Protein AF-A0A2T4XAL2-F1 (afdb_monomer_lite)

pLDDT: mean 84.06, std 10.83, range [38.03, 95.06]

Structure (mmCIF, N/CA/C/O backbone):
data_AF-A0A2T4XAL2-F1
#
_entry.id   AF-A0A2T4XAL2-F1
#
loop_
_atom_site.group_PDB
_atom_site.id
_atom_site.type_symbol
_atom_site.label_atom_id
_atom_site.label_alt_id
_atom_site.label_comp_id
_atom_site.label_asym_id
_atom_site.label_entity_id
_atom_site.label_seq_id
_atom_site.pdbx_PDB_ins_code
_atom_site.Cartn_x
_atom_site.Cartn_y
_atom_site.Cartn_z
_atom_site.occupancy
_atom_site.B_iso_or_equiv
_atom_site.auth_seq_id
_atom_site.auth_comp_id
_atom_site.auth_asym_id
_atom_site.auth_atom_id
_atom_site.pdbx_PDB_model_num
ATOM 1 N N . MET A 1 1 ? -11.067 21.889 23.300 1.00 38.03 1 MET A N 1
ATOM 2 C CA . MET A 1 1 ? -10.356 20.742 23.903 1.00 38.03 1 MET A CA 1
ATOM 3 C C . MET A 1 1 ? -11.250 19.537 23.681 1.00 38.03 1 MET A C 1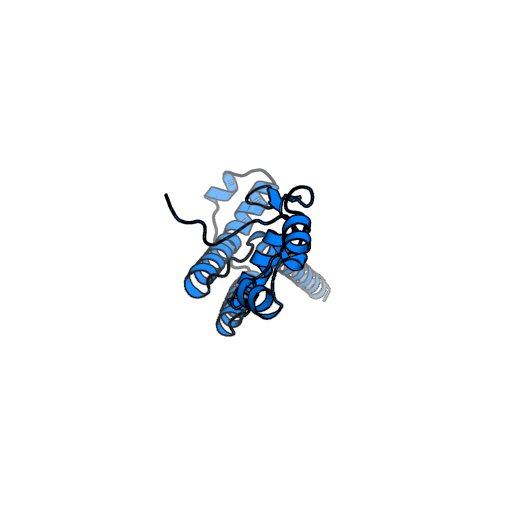
ATOM 5 O O . MET A 1 1 ? -12.319 19.504 24.268 1.00 38.03 1 MET A O 1
ATOM 9 N N . GLY A 1 2 ? -10.927 18.688 22.703 1.00 42.69 2 GLY A N 1
ATOM 10 C CA . GLY A 1 2 ? -11.813 17.597 22.283 1.00 42.69 2 GLY A CA 1
ATOM 11 C C . GLY A 1 2 ? -11.885 16.516 23.354 1.00 42.69 2 GLY A C 1
ATOM 12 O O . GLY A 1 2 ? -10.844 16.093 23.852 1.00 42.69 2 GLY A O 1
ATOM 13 N N . GLU A 1 3 ? -13.096 16.105 23.721 1.00 44.56 3 GLU A N 1
ATOM 14 C CA . GLU A 1 3 ? -13.316 14.945 24.583 1.00 44.56 3 GLU A CA 1
ATOM 15 C C . GLU A 1 3 ? -12.619 13.729 23.965 1.00 44.56 3 GLU A C 1
ATOM 17 O O . GLU A 1 3 ? -12.826 13.394 22.796 1.00 44.56 3 GLU A O 1
ATOM 22 N N . SER A 1 4 ? -11.734 13.082 24.722 1.00 57.16 4 SER A N 1
ATOM 23 C CA . SER A 1 4 ? -11.134 11.836 24.266 1.00 57.16 4 SER A CA 1
ATOM 24 C C . SER A 1 4 ? -12.213 10.754 24.264 1.00 57.16 4 SER A C 1
ATOM 26 O O . SER A 1 4 ? -12.686 10.360 25.327 1.00 57.16 4 SER A O 1
ATOM 28 N N . ASN A 1 5 ? -12.552 10.213 23.091 1.00 75.75 5 ASN A N 1
ATOM 29 C CA . ASN A 1 5 ? -13.487 9.084 22.927 1.00 75.75 5 ASN A CA 1
ATOM 30 C C . ASN A 1 5 ? -12.970 7.748 23.512 1.00 75.75 5 ASN A C 1
ATOM 32 O O . ASN A 1 5 ? -13.476 6.678 23.180 1.00 75.75 5 ASN A O 1
ATOM 36 N N . PHE A 1 6 ? -11.936 7.782 24.350 1.00 80.31 6 PHE A N 1
ATOM 37 C CA . PHE A 1 6 ? -11.336 6.614 24.975 1.00 80.31 6 PHE A CA 1
ATOM 38 C C . PHE A 1 6 ? -11.048 6.884 26.451 1.00 80.31 6 PHE A C 1
ATOM 40 O O . PHE A 1 6 ? -10.773 8.011 26.862 1.00 80.31 6 PHE A O 1
ATOM 47 N N . THR A 1 7 ? -11.087 5.824 27.255 1.00 85.00 7 THR A N 1
ATOM 48 C CA . THR A 1 7 ? -10.751 5.869 28.679 1.00 85.00 7 THR A CA 1
ATOM 49 C C . THR A 1 7 ? -9.720 4.792 28.969 1.00 85.00 7 THR A C 1
ATOM 51 O O . THR A 1 7 ? -9.951 3.617 28.689 1.00 85.00 7 THR A O 1
ATOM 54 N N . ILE A 1 8 ? -8.582 5.192 29.534 1.00 83.12 8 ILE A N 1
ATOM 55 C CA . ILE A 1 8 ? -7.538 4.261 29.964 1.00 83.12 8 ILE A CA 1
ATOM 56 C C . ILE A 1 8 ? -7.746 3.977 31.445 1.00 83.12 8 ILE A C 1
ATOM 58 O O . ILE A 1 8 ? -7.701 4.885 32.272 1.00 83.12 8 ILE A O 1
ATOM 62 N N . ASN A 1 9 ? -7.931 2.705 31.777 1.00 87.69 9 ASN A N 1
ATOM 63 C CA . ASN A 1 9 ? -8.076 2.243 33.148 1.00 87.69 9 ASN A CA 1
ATOM 64 C C . ASN A 1 9 ? -6.998 1.207 33.453 1.00 87.69 9 ASN A C 1
ATOM 66 O O . ASN A 1 9 ? -6.667 0.370 32.612 1.00 87.69 9 ASN A O 1
ATOM 70 N N . LYS A 1 10 ? -6.469 1.227 34.678 1.00 89.50 10 LYS A N 1
ATOM 71 C CA . LYS A 1 10 ? -5.652 0.114 35.165 1.00 89.50 10 LYS A CA 1
ATOM 72 C C . LYS A 1 10 ? -6.574 -1.068 35.439 1.00 89.50 10 LYS A C 1
ATOM 74 O O . LYS A 1 10 ? -7.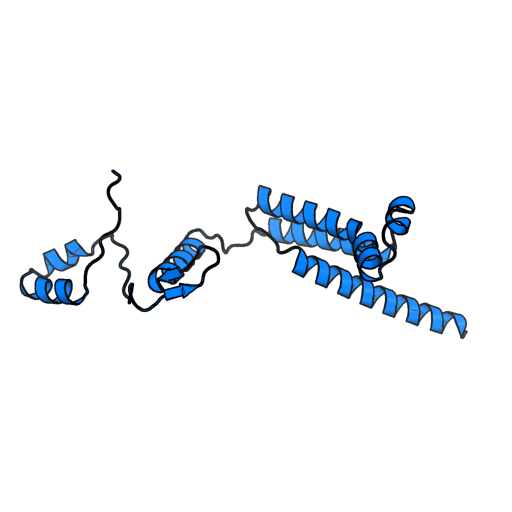588 -0.907 36.115 1.00 89.50 10 LYS A O 1
ATOM 79 N N . MET A 1 11 ? -6.184 -2.255 34.979 1.00 87.38 11 MET A N 1
ATOM 80 C CA . MET A 1 11 ? -6.965 -3.476 35.202 1.00 87.38 11 MET A CA 1
ATOM 81 C C . MET A 1 11 ? -7.249 -3.708 36.694 1.00 87.38 11 MET A C 1
ATOM 83 O O . MET A 1 11 ? -8.380 -4.007 37.058 1.00 87.38 11 MET A O 1
ATOM 87 N N . GLY A 1 12 ? -6.255 -3.488 37.565 1.00 88.75 12 GLY A N 1
ATOM 88 C CA . GLY A 1 12 ? -6.424 -3.621 39.018 1.00 88.75 12 GLY A CA 1
ATOM 89 C C . GLY A 1 12 ? -7.558 -2.754 39.573 1.00 88.75 12 GLY A C 1
ATOM 90 O O . GLY A 1 12 ? -8.406 -3.253 40.298 1.00 88.75 12 GLY A O 1
ATOM 91 N N . THR A 1 13 ? -7.655 -1.496 39.135 1.00 88.62 13 THR A N 1
ATOM 92 C CA . THR A 1 13 ? -8.713 -0.572 39.574 1.00 88.62 13 THR A CA 1
ATOM 93 C C . THR A 1 13 ? -10.107 -1.030 39.141 1.00 88.62 13 THR A C 1
ATOM 95 O O . THR A 1 13 ? -11.060 -0.869 39.894 1.00 88.62 13 THR A O 1
ATOM 98 N N . ILE A 1 14 ? -10.243 -1.624 37.950 1.00 88.31 14 ILE A N 1
ATOM 99 C CA . ILE A 1 14 ? -11.519 -2.200 37.491 1.00 88.31 14 ILE A CA 1
ATOM 100 C C . ILE A 1 14 ? -11.893 -3.430 38.329 1.00 88.31 14 ILE A C 1
ATOM 102 O O . ILE A 1 14 ? -13.057 -3.623 38.670 1.00 88.31 14 ILE A O 1
ATOM 106 N N . LEU A 1 15 ? -10.918 -4.279 38.659 1.00 88.75 15 LEU A N 1
ATOM 107 C CA . LEU A 1 15 ? -11.159 -5.484 39.454 1.00 88.75 15 LEU A CA 1
ATOM 108 C C . LEU A 1 15 ? -11.538 -5.153 40.901 1.00 88.75 15 LEU A C 1
ATOM 110 O O . LEU A 1 15 ? -12.423 -5.797 41.456 1.00 88.75 15 LEU A O 1
ATOM 114 N N . GLU A 1 16 ? -10.907 -4.138 41.489 1.00 90.62 16 GLU A N 1
ATOM 115 C CA . GLU A 1 16 ? -11.262 -3.622 42.813 1.00 90.62 16 GLU A CA 1
ATOM 116 C C . GLU A 1 16 ? -12.653 -2.989 42.802 1.00 90.62 16 GLU A C 1
ATOM 118 O O . GLU A 1 16 ? -13.476 -3.291 43.662 1.00 90.62 16 GLU A O 1
ATOM 123 N N . SER A 1 17 ? -12.954 -2.156 41.803 1.00 87.00 17 SER A N 1
ATOM 124 C CA . SER A 1 17 ? -14.245 -1.472 41.718 1.00 87.00 17 SER A CA 1
ATOM 125 C C . SER A 1 17 ? -15.406 -2.441 41.471 1.00 87.00 17 SER A C 1
ATOM 127 O O . SER A 1 17 ? -16.485 -2.247 42.029 1.00 87.00 17 SER A O 1
ATOM 129 N N . ARG A 1 18 ? -15.170 -3.547 40.748 1.00 86.06 18 ARG A N 1
ATOM 130 C CA . ARG A 1 18 ? -16.126 -4.657 40.597 1.00 86.06 18 ARG A CA 1
ATOM 131 C C . ARG A 1 18 ? -16.600 -5.207 41.946 1.00 86.06 18 ARG A C 1
ATOM 133 O O . ARG A 1 18 ? -17.758 -5.591 42.046 1.00 86.06 18 ARG A O 1
ATOM 140 N N . ALA A 1 19 ? -15.745 -5.255 42.971 1.00 88.75 19 ALA A N 1
ATOM 141 C CA . ALA A 1 19 ? -16.121 -5.788 44.285 1.00 88.75 19 ALA A CA 1
ATOM 142 C C . ALA A 1 19 ? -17.225 -4.966 44.977 1.00 88.75 19 ALA A C 1
ATOM 144 O O . ALA A 1 19 ? -17.901 -5.476 45.867 1.00 88.75 19 ALA A O 1
ATOM 145 N N . PHE A 1 20 ? -17.418 -3.716 44.549 1.00 90.50 20 PHE A N 1
ATOM 146 C CA . PHE A 1 20 ? -18.398 -2.781 45.096 1.00 90.50 20 PHE A CA 1
ATOM 147 C C . PHE A 1 20 ? -19.536 -2.458 44.114 1.00 90.50 20 PHE A C 1
ATOM 149 O O . PHE A 1 20 ? -20.382 -1.626 44.433 1.00 90.50 20 PHE A O 1
ATOM 156 N N . MET A 1 21 ? -19.567 -3.089 42.933 1.00 89.12 21 MET A N 1
ATOM 157 C CA . MET A 1 21 ? -20.605 -2.871 41.922 1.00 89.12 21 MET A CA 1
ATOM 158 C C . MET A 1 21 ? -21.548 -4.075 41.809 1.00 89.12 21 MET A C 1
ATOM 160 O O . MET A 1 21 ? -21.080 -5.216 41.734 1.00 89.12 21 MET A O 1
ATOM 164 N N . PRO A 1 22 ? -22.868 -3.842 41.711 1.00 92.62 22 PRO A N 1
ATOM 165 C CA . PRO A 1 22 ? -23.818 -4.857 41.276 1.00 92.62 22 PRO A CA 1
ATOM 166 C C . PRO A 1 22 ? -23.472 -5.416 39.878 1.00 92.62 22 PRO A C 1
ATOM 168 O O . PRO A 1 22 ? -22.933 -4.688 39.036 1.00 92.62 22 PRO A O 1
ATOM 171 N N . PRO A 1 23 ? -23.780 -6.694 39.579 1.00 88.31 23 PRO A N 1
ATOM 172 C CA . PRO A 1 23 ? -23.488 -7.310 38.279 1.00 88.31 23 PRO A CA 1
ATOM 173 C C . PRO A 1 23 ? -24.064 -6.553 37.071 1.00 88.31 23 PRO A C 1
ATOM 175 O O . PRO A 1 23 ? -23.430 -6.494 36.015 1.00 88.31 23 PRO A O 1
ATOM 178 N N . GLU A 1 24 ? -25.248 -5.963 37.222 1.00 91.62 24 GLU A N 1
ATOM 179 C CA . GLU A 1 24 ? -25.930 -5.156 36.209 1.00 91.62 24 GLU A CA 1
ATOM 180 C C . GLU A 1 24 ? -25.147 -3.892 35.833 1.00 91.62 24 GLU A C 1
ATOM 182 O O . GLU A 1 24 ? -25.019 -3.578 34.646 1.00 91.62 24 GLU A O 1
ATOM 187 N N . ASP A 1 25 ? -24.543 -3.226 36.817 1.00 90.19 25 ASP A N 1
ATOM 188 C CA . ASP A 1 25 ? -23.755 -2.014 36.609 1.00 90.19 25 ASP A CA 1
ATOM 189 C C . ASP A 1 25 ? -22.429 -2.338 35.920 1.00 90.19 25 ASP A C 1
ATOM 191 O O . ASP A 1 25 ? -21.995 -1.617 35.019 1.00 90.19 25 ASP A O 1
ATOM 195 N N . VAL A 1 26 ? -21.818 -3.479 36.260 1.00 88.06 26 VAL A N 1
ATOM 196 C CA . VAL A 1 26 ? -20.620 -3.976 35.568 1.00 88.06 26 VAL A CA 1
ATOM 197 C C . VAL A 1 26 ? -20.935 -4.269 34.101 1.00 88.06 26 VAL A C 1
ATOM 199 O O . VAL A 1 26 ? -20.182 -3.869 33.212 1.00 88.06 26 VAL A O 1
ATOM 202 N N . ALA A 1 27 ? -22.059 -4.929 33.815 1.00 87.81 27 ALA A N 1
ATOM 203 C CA . ALA A 1 27 ? -22.474 -5.193 32.440 1.00 87.81 27 ALA A CA 1
ATOM 204 C C . ALA A 1 27 ? -22.738 -3.888 31.670 1.00 87.81 27 ALA A C 1
ATOM 206 O O . ALA A 1 27 ? -22.291 -3.742 30.529 1.00 87.81 27 ALA A O 1
ATOM 207 N N . ALA A 1 28 ? -23.407 -2.915 32.297 1.00 90.31 28 ALA A N 1
ATOM 208 C CA . ALA A 1 28 ? -23.643 -1.596 31.719 1.00 90.31 28 ALA A CA 1
ATOM 209 C C . ALA A 1 28 ? -22.335 -0.833 31.451 1.00 90.31 28 ALA A C 1
ATOM 211 O O . ALA A 1 28 ? -22.209 -0.179 30.415 1.00 90.31 28 ALA A O 1
ATOM 212 N N . TYR A 1 29 ? -21.333 -0.973 32.32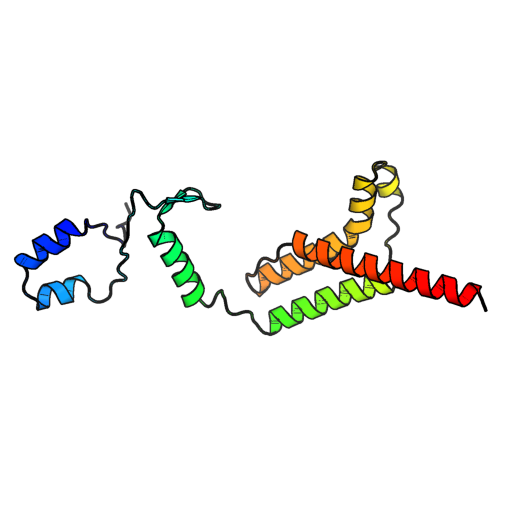5 1.00 87.50 29 TYR A N 1
ATOM 213 C CA . TYR A 1 29 ? -20.033 -0.316 32.192 1.00 87.50 29 TYR A CA 1
ATOM 214 C C . TYR A 1 29 ? -19.306 -0.687 30.892 1.00 87.50 29 TYR A C 1
ATOM 216 O O . TYR A 1 29 ? -18.659 0.173 30.284 1.00 87.50 29 TYR A O 1
ATOM 224 N N . PHE A 1 30 ? -19.438 -1.936 30.438 1.00 89.06 30 PHE A N 1
ATOM 225 C CA . PHE A 1 30 ? -18.784 -2.455 29.231 1.00 89.06 30 PHE A CA 1
ATOM 226 C C . PHE A 1 30 ? -19.677 -2.478 27.985 1.00 89.06 30 PHE A C 1
ATOM 228 O O . PHE A 1 30 ? -19.183 -2.655 26.869 1.00 89.06 30 PHE A O 1
ATOM 235 N N . LYS A 1 31 ? -20.989 -2.292 28.145 1.00 92.69 31 LYS A N 1
ATOM 236 C CA . LYS A 1 31 ? -21.955 -2.402 27.050 1.00 92.69 31 LYS A CA 1
ATOM 237 C C . LYS A 1 31 ? -21.668 -1.388 25.937 1.00 92.69 31 LYS A C 1
ATOM 239 O O . LYS A 1 31 ? -21.560 -0.191 26.183 1.00 92.69 31 LYS A O 1
ATOM 244 N N . GLY A 1 32 ? -21.585 -1.880 24.698 1.00 88.56 32 GLY A N 1
ATOM 245 C CA . GLY A 1 32 ? -21.405 -1.050 23.499 1.00 88.56 32 GLY A CA 1
ATOM 246 C C . GLY A 1 32 ? -20.004 -0.455 23.322 1.00 88.56 32 GLY A C 1
ATOM 247 O O . GLY A 1 32 ? -19.823 0.396 22.457 1.00 88.56 32 GLY A O 1
ATOM 248 N N . LYS A 1 33 ? -19.018 -0.884 24.120 1.00 89.06 33 LYS A N 1
ATOM 249 C CA . LYS A 1 33 ? -17.634 -0.399 24.047 1.00 89.06 33 LYS A CA 1
ATOM 250 C C . LYS A 1 33 ? -16.716 -1.467 23.459 1.00 89.06 33 LYS A C 1
ATOM 252 O O . LYS A 1 33 ? -16.869 -2.652 23.745 1.00 89.06 33 LYS A O 1
ATOM 257 N N . ILE A 1 34 ? -15.727 -1.037 22.679 1.00 87.06 34 ILE A N 1
ATOM 258 C CA . ILE A 1 34 ? -14.589 -1.882 22.302 1.00 87.06 34 ILE A CA 1
ATOM 259 C C . ILE A 1 34 ? -13.567 -1.792 23.435 1.00 87.06 34 ILE A C 1
ATOM 261 O O . ILE A 1 34 ? -13.170 -0.696 23.830 1.00 87.06 34 ILE A O 1
ATOM 265 N N . ILE A 1 35 ? -13.172 -2.939 23.980 1.00 88.88 35 ILE A N 1
ATOM 266 C CA . ILE A 1 35 ? -12.264 -3.015 25.126 1.00 88.88 35 ILE A CA 1
ATOM 267 C C . ILE A 1 35 ? -10.907 -3.502 24.635 1.00 88.88 35 ILE A C 1
ATOM 269 O O . ILE A 1 35 ? -10.792 -4.606 24.107 1.00 88.88 35 ILE A O 1
ATOM 273 N N . PHE A 1 36 ? -9.875 -2.694 24.859 1.00 88.25 36 PHE A N 1
ATOM 274 C CA . PHE A 1 36 ? -8.493 -3.080 24.601 1.00 88.25 36 PHE A CA 1
ATOM 275 C C . PHE A 1 36 ? -7.842 -3.540 25.896 1.00 88.25 36 PHE A C 1
ATOM 277 O O . PHE A 1 36 ? -7.780 -2.789 26.869 1.00 88.25 36 PHE A O 1
ATOM 284 N N . LEU A 1 37 ? -7.348 -4.774 25.896 1.00 89.00 37 LEU A N 1
ATOM 285 C CA . LEU A 1 37 ? -6.633 -5.360 27.020 1.00 89.00 37 LEU A CA 1
ATOM 286 C C . LEU A 1 37 ? -5.186 -5.611 26.613 1.00 89.00 37 LEU A C 1
ATOM 288 O O . LEU A 1 37 ? -4.929 -6.275 25.614 1.00 89.00 37 LEU A O 1
ATOM 292 N N . GLY A 1 38 ? -4.251 -5.083 27.395 1.00 89.31 38 GLY A N 1
ATOM 293 C CA . GLY A 1 38 ? -2.825 -5.296 27.188 1.00 89.31 38 GLY A CA 1
ATOM 294 C C . GLY A 1 38 ? -1.974 -4.266 27.917 1.00 89.31 38 GLY A C 1
ATOM 295 O O . GLY A 1 38 ? -2.485 -3.453 28.694 1.00 89.31 38 GLY A O 1
ATOM 296 N N . ASP A 1 39 ? -0.668 -4.318 27.677 1.00 89.19 39 ASP A N 1
ATOM 297 C CA . ASP A 1 39 ? 0.293 -3.414 28.298 1.00 89.19 39 ASP A CA 1
ATOM 298 C C . ASP A 1 39 ? 0.540 -2.189 27.405 1.00 89.19 39 ASP A C 1
ATOM 300 O O . ASP A 1 39 ? 1.206 -2.257 26.383 1.00 89.19 39 ASP A O 1
ATOM 304 N N . PHE A 1 40 ? 0.014 -1.031 27.798 1.00 88.81 40 PHE A N 1
ATOM 305 C CA . PHE A 1 40 ? 0.225 0.224 27.066 1.00 88.81 40 PHE A CA 1
ATOM 306 C C . PHE A 1 40 ? 1.545 0.934 27.418 1.00 88.81 40 PHE A C 1
ATOM 308 O O . PHE A 1 40 ? 1.797 2.028 26.916 1.00 88.81 40 PHE A O 1
ATOM 315 N N . LYS A 1 41 ? 2.350 0.374 28.330 1.00 87.50 41 LYS A N 1
ATOM 316 C CA . LYS A 1 41 ? 3.562 1.001 28.878 1.00 87.50 41 LYS A CA 1
ATOM 317 C C . LYS A 1 41 ? 4.853 0.248 28.584 1.00 87.50 41 LYS A C 1
ATOM 319 O O . LYS A 1 41 ? 5.894 0.895 28.522 1.00 87.50 41 LYS A O 1
ATOM 324 N N . HIS A 1 42 ? 4.820 -1.072 28.456 1.00 91.12 42 HIS A N 1
ATOM 325 C CA . HIS A 1 42 ? 6.031 -1.856 28.186 1.00 91.12 42 HIS A CA 1
ATOM 326 C C . HIS A 1 42 ? 5.980 -2.592 26.849 1.00 91.12 42 HIS A C 1
ATOM 328 O O . HIS A 1 42 ? 7.035 -2.893 26.297 1.00 91.12 42 HIS A O 1
ATOM 334 N N . ASP A 1 43 ? 4.788 -2.833 26.302 1.00 91.19 43 ASP A N 1
ATOM 335 C CA . ASP A 1 43 ? 4.619 -3.490 25.009 1.00 91.19 43 ASP A CA 1
ATOM 336 C C . ASP A 1 43 ? 4.543 -2.446 23.889 1.00 91.19 43 ASP A C 1
ATOM 338 O O . ASP A 1 43 ? 3.468 -2.014 23.472 1.00 91.19 43 ASP A O 1
ATOM 342 N N . PHE A 1 44 ? 5.712 -1.975 23.452 1.00 93.56 44 PHE A N 1
ATOM 343 C CA . PHE A 1 44 ? 5.853 -1.019 22.357 1.00 93.56 44 PHE A CA 1
ATOM 344 C C . PHE A 1 44 ? 6.532 -1.659 21.150 1.00 93.56 44 PHE A C 1
ATOM 346 O O . PHE A 1 44 ? 7.573 -2.302 21.271 1.00 93.56 44 PHE A O 1
ATOM 353 N N . HIS A 1 45 ? 5.994 -1.375 19.968 1.00 93.19 45 HIS A N 1
ATOM 354 C CA . HIS A 1 45 ? 6.561 -1.769 18.687 1.00 93.19 45 HIS A CA 1
ATOM 355 C C . HIS A 1 45 ? 6.940 -0.541 17.864 1.00 93.19 45 HIS A C 1
ATOM 357 O O . HIS A 1 45 ? 6.226 0.465 17.848 1.00 93.19 45 HIS A O 1
ATOM 363 N N . GLU A 1 46 ? 8.060 -0.636 17.151 1.00 92.75 46 GLU A N 1
ATOM 364 C CA . GLU A 1 46 ? 8.446 0.358 16.153 1.00 92.75 46 GLU A CA 1
ATOM 365 C C . GLU A 1 46 ? 7.547 0.224 14.922 1.00 92.75 46 GLU A C 1
ATOM 367 O O . GLU A 1 46 ? 7.414 -0.856 14.344 1.00 92.75 46 GLU A O 1
ATOM 372 N N . THR A 1 47 ? 6.934 1.330 14.509 1.00 89.75 47 THR A N 1
ATOM 373 C CA . THR A 1 47 ? 6.137 1.416 13.280 1.00 89.75 47 THR A CA 1
ATOM 374 C C . THR A 1 47 ? 6.664 2.557 12.407 1.00 89.75 47 THR A C 1
ATOM 376 O O . THR A 1 47 ? 7.367 3.433 12.917 1.00 89.75 47 THR A O 1
ATOM 379 N N . PRO A 1 48 ? 6.305 2.625 11.111 1.00 84.88 48 PRO A N 1
ATOM 380 C CA . PRO A 1 48 ? 6.675 3.758 10.258 1.00 84.88 48 PRO A CA 1
ATOM 381 C C . PRO A 1 48 ? 6.222 5.129 10.791 1.00 84.88 48 PRO A C 1
ATOM 383 O O . PRO A 1 48 ? 6.813 6.144 10.437 1.00 84.88 48 PRO A O 1
ATOM 386 N N . PHE A 1 49 ? 5.203 5.163 11.656 1.00 84.31 49 PHE A N 1
ATOM 387 C CA . PHE A 1 49 ? 4.684 6.379 12.291 1.00 84.31 49 PHE A CA 1
ATOM 388 C C . PHE A 1 49 ? 5.258 6.620 13.701 1.00 84.31 49 PHE A C 1
ATOM 390 O O . PHE A 1 49 ? 4.801 7.514 14.409 1.00 84.31 49 PHE A O 1
ATOM 397 N N . GLY A 1 50 ? 6.258 5.834 14.113 1.00 90.50 50 GLY A N 1
ATOM 398 C CA . GLY A 1 50 ? 6.886 5.882 15.433 1.00 90.50 50 GLY A CA 1
ATOM 399 C C . GLY A 1 50 ? 6.486 4.721 16.347 1.00 90.50 50 GLY A C 1
ATOM 400 O O . GLY A 1 50 ? 5.862 3.742 15.924 1.00 90.50 50 GLY A O 1
ATOM 401 N N . LYS A 1 51 ? 6.859 4.820 17.627 1.00 92.69 51 LYS A N 1
ATOM 402 C CA . LYS A 1 51 ? 6.561 3.796 18.638 1.00 92.69 51 LYS A CA 1
ATOM 403 C C . LYS A 1 51 ? 5.068 3.740 18.945 1.00 92.69 51 LYS A C 1
ATOM 405 O O . LYS A 1 51 ? 4.481 4.736 19.359 1.00 92.69 51 LYS A O 1
ATOM 410 N N . THR A 1 52 ? 4.479 2.559 18.803 1.00 92.19 52 THR A N 1
ATOM 411 C CA . THR A 1 52 ? 3.052 2.307 19.044 1.00 92.19 52 THR A CA 1
ATOM 412 C C . THR A 1 52 ? 2.881 1.153 20.025 1.00 92.19 52 THR A C 1
ATOM 414 O O . THR A 1 52 ? 3.607 0.166 19.944 1.00 92.19 52 THR A O 1
ATOM 417 N N . ALA A 1 53 ? 1.937 1.265 20.963 1.00 92.56 53 ALA A N 1
ATOM 418 C CA . ALA A 1 53 ? 1.648 0.185 21.907 1.00 92.56 53 ALA A CA 1
ATOM 419 C C . ALA A 1 53 ? 1.031 -1.031 21.189 1.00 92.56 53 ALA A C 1
ATOM 421 O O . ALA A 1 53 ? 0.175 -0.854 20.319 1.00 92.56 53 ALA A O 1
ATOM 422 N N . GLY A 1 54 ? 1.404 -2.251 21.575 1.00 91.94 54 GLY A N 1
ATOM 423 C CA . GLY A 1 54 ? 0.936 -3.502 20.961 1.00 91.94 54 GLY A CA 1
ATOM 424 C C . GLY A 1 54 ? -0.585 -3.601 20.793 1.00 91.94 54 GLY A C 1
ATOM 425 O O . GLY A 1 54 ? -1.049 -3.853 19.676 1.00 91.94 54 GLY A O 1
ATOM 426 N N . PRO A 1 55 ? -1.403 -3.283 21.817 1.00 91.62 55 PRO A N 1
ATOM 427 C CA . PRO A 1 55 ? -2.862 -3.287 21.680 1.00 91.62 55 PRO A CA 1
ATOM 428 C C . PRO A 1 55 ? -3.394 -2.350 20.585 1.00 91.62 55 PRO A C 1
ATOM 430 O O . PRO A 1 55 ? -4.394 -2.660 19.938 1.00 91.62 55 PRO A O 1
ATOM 433 N N . LEU A 1 56 ? -2.721 -1.220 20.337 1.00 90.69 56 LEU A N 1
ATOM 434 C CA . LEU A 1 56 ? -3.103 -0.276 19.281 1.00 90.69 56 LEU A CA 1
ATOM 435 C C . LEU A 1 56 ? -2.723 -0.790 17.889 1.00 90.69 56 LEU A C 1
ATOM 437 O O . LEU A 1 56 ? -3.442 -0.527 16.927 1.00 90.69 56 LEU A O 1
ATOM 441 N N . VAL A 1 57 ? -1.639 -1.563 17.775 1.00 91.38 57 VAL A N 1
ATOM 442 C CA . VAL A 1 57 ? -1.277 -2.242 16.520 1.00 91.38 57 VAL A CA 1
ATOM 443 C C . VAL A 1 57 ? -2.373 -3.235 16.126 1.00 91.38 57 VAL A C 1
ATOM 445 O O . VAL A 1 57 ? -2.829 -3.233 14.983 1.00 91.38 57 VAL A O 1
ATOM 448 N N . ILE A 1 58 ? -2.851 -4.033 17.086 1.00 90.94 58 ILE A N 1
ATOM 449 C CA . ILE A 1 58 ? -3.949 -4.988 16.871 1.00 90.94 58 ILE A CA 1
ATOM 450 C C . ILE A 1 58 ? -5.236 -4.252 16.493 1.00 90.94 58 ILE A C 1
ATOM 452 O O . ILE A 1 58 ? -5.943 -4.676 15.579 1.00 90.94 58 ILE A O 1
ATOM 456 N N . TYR A 1 59 ? -5.535 -3.137 17.161 1.00 90.50 59 TYR A N 1
ATOM 457 C CA . TYR A 1 59 ? -6.716 -2.346 16.836 1.00 90.50 59 TYR A CA 1
ATOM 458 C C . TYR A 1 59 ? -6.682 -1.801 15.406 1.00 90.50 59 TYR A C 1
ATOM 460 O O . TYR A 1 59 ? -7.675 -1.917 14.692 1.00 90.50 59 TYR A O 1
ATOM 468 N N . ASN A 1 60 ? -5.541 -1.275 14.959 1.00 89.38 60 ASN A N 1
ATOM 469 C CA . ASN A 1 60 ? -5.387 -0.817 13.580 1.00 89.38 60 ASN A CA 1
ATOM 470 C C . ASN A 1 60 ? -5.599 -1.962 12.582 1.00 89.38 60 ASN A C 1
ATOM 472 O O . ASN A 1 60 ? -6.333 -1.794 11.613 1.00 89.38 60 ASN A O 1
ATOM 476 N N . ALA A 1 61 ? -5.040 -3.147 12.850 1.00 88.44 61 ALA A N 1
ATOM 477 C CA . ALA A 1 61 ? -5.274 -4.321 12.011 1.00 88.44 61 ALA A CA 1
ATOM 478 C C . ALA A 1 61 ? -6.764 -4.712 11.963 1.00 88.44 61 ALA A C 1
ATOM 480 O O . ALA A 1 61 ? -7.294 -5.012 10.893 1.00 88.44 61 ALA A O 1
ATOM 481 N N . TYR A 1 62 ? -7.459 -4.665 13.104 1.00 90.38 62 TYR A N 1
ATOM 482 C CA . TYR A 1 62 ? -8.903 -4.884 13.166 1.00 90.38 62 TYR A CA 1
ATOM 483 C C . TYR A 1 62 ? -9.676 -3.851 12.338 1.00 90.38 62 TYR A C 1
ATOM 485 O O . TYR A 1 62 ? -10.556 -4.240 11.575 1.00 90.38 62 TYR A O 1
ATOM 493 N N . LEU A 1 63 ? -9.345 -2.559 12.447 1.00 88.31 63 LEU A N 1
ATOM 494 C CA . LEU A 1 63 ? -9.999 -1.498 11.676 1.00 88.31 63 LEU A CA 1
ATOM 495 C C . LEU A 1 63 ? -9.825 -1.701 10.168 1.00 88.31 63 LEU A C 1
ATOM 497 O O . LEU A 1 63 ? -10.813 -1.631 9.442 1.00 88.31 63 LEU A O 1
ATOM 501 N N . THR A 1 64 ? -8.617 -2.031 9.706 1.00 86.19 64 THR A N 1
ATOM 502 C CA . THR A 1 64 ? -8.345 -2.340 8.292 1.00 86.19 64 THR A CA 1
ATOM 503 C C . THR A 1 64 ? -9.173 -3.536 7.804 1.00 86.19 64 THR A C 1
ATOM 505 O O . THR A 1 64 ? -9.765 -3.490 6.723 1.00 86.19 64 THR A O 1
ATOM 508 N N . LEU A 1 65 ? -9.282 -4.601 8.607 1.00 86.31 65 LEU A N 1
ATOM 509 C CA . LEU A 1 65 ? -10.095 -5.776 8.265 1.00 86.31 65 LEU A CA 1
ATOM 510 C C . LEU A 1 65 ? -11.601 -5.468 8.267 1.00 86.31 65 LEU A C 1
ATOM 512 O O . LEU A 1 65 ? -12.321 -5.873 7.354 1.00 86.31 65 LEU A O 1
ATOM 516 N N . ALA A 1 66 ? -12.088 -4.742 9.273 1.00 87.94 66 ALA A N 1
ATOM 517 C CA . ALA A 1 66 ? -13.493 -4.357 9.392 1.00 87.94 66 ALA A CA 1
ATOM 518 C C . ALA A 1 66 ? -13.914 -3.382 8.281 1.00 87.94 66 ALA A C 1
ATOM 520 O O . ALA A 1 66 ? -15.018 -3.492 7.745 1.00 87.94 66 ALA A O 1
ATOM 521 N N . GLY A 1 67 ? -13.011 -2.479 7.889 1.00 84.81 67 GLY A N 1
ATOM 522 C CA . GLY A 1 67 ? -13.171 -1.549 6.773 1.00 84.81 67 GLY A CA 1
ATOM 523 C C . GLY A 1 67 ? -13.144 -2.214 5.397 1.00 84.81 67 GLY A C 1
ATOM 524 O O . GLY A 1 67 ? -13.360 -1.534 4.398 1.00 84.81 67 GLY A O 1
ATOM 525 N N . ARG A 1 68 ? -12.914 -3.536 5.327 1.00 81.62 68 ARG A N 1
ATOM 526 C CA . ARG A 1 68 ? -12.767 -4.299 4.078 1.00 81.62 68 ARG A CA 1
ATOM 527 C C . ARG A 1 68 ? -11.640 -3.777 3.182 1.00 81.62 68 ARG A C 1
ATOM 529 O O . ARG A 1 68 ? -11.634 -4.061 1.987 1.00 81.62 68 ARG A O 1
ATOM 536 N N . GLU A 1 69 ? -10.660 -3.076 3.751 1.00 75.06 69 GLU A N 1
ATOM 537 C CA . GLU A 1 69 ? -9.479 -2.581 3.027 1.00 75.06 69 GLU A CA 1
ATOM 538 C C . GLU A 1 69 ? -8.596 -3.737 2.522 1.00 75.06 69 GLU A C 1
ATOM 540 O O . GLU A 1 69 ? -7.764 -3.569 1.637 1.00 75.06 69 GLU A O 1
ATOM 545 N N . ASN A 1 70 ? -8.809 -4.944 3.050 1.00 72.88 70 ASN A N 1
ATOM 546 C CA . ASN A 1 70 ? -8.197 -6.184 2.590 1.00 72.88 70 ASN A CA 1
ATOM 547 C C . ASN A 1 70 ? -8.894 -6.813 1.368 1.00 72.88 70 ASN A C 1
ATOM 549 O O . ASN A 1 70 ? -8.357 -7.758 0.786 1.00 72.88 70 ASN A O 1
ATOM 553 N N . ILE A 1 71 ? -10.098 -6.360 0.995 1.00 79.69 71 ILE A N 1
ATOM 554 C CA . ILE A 1 71 ? -10.846 -6.942 -0.121 1.00 79.69 71 ILE A CA 1
ATOM 555 C C . ILE A 1 71 ? -10.380 -6.298 -1.419 1.00 79.69 71 ILE A C 1
ATOM 557 O O . ILE A 1 71 ? -10.775 -5.196 -1.792 1.00 79.69 71 ILE A O 1
ATOM 561 N N . VAL A 1 72 ? -9.555 -7.042 -2.142 1.00 82.81 72 VAL A N 1
ATOM 562 C CA . VAL A 1 72 ? -9.099 -6.656 -3.469 1.00 82.81 72 VAL A CA 1
ATOM 563 C C . VAL A 1 72 ? -10.250 -6.792 -4.469 1.00 82.81 72 VAL A C 1
ATOM 565 O O . VAL A 1 72 ? -10.811 -7.872 -4.652 1.00 82.81 72 VAL A O 1
ATOM 568 N N . SER A 1 73 ? -10.598 -5.692 -5.140 1.00 88.19 73 SER A N 1
ATOM 569 C CA . SER A 1 73 ? -11.621 -5.694 -6.190 1.00 88.19 73 SER A CA 1
ATOM 570 C C . SER A 1 73 ? -11.173 -6.516 -7.401 1.00 88.19 73 SER A C 1
ATOM 572 O O . SER A 1 73 ? -10.029 -6.415 -7.846 1.00 88.19 73 SER A O 1
ATOM 574 N N . PHE A 1 74 ? -12.096 -7.266 -8.007 1.00 90.94 74 PHE A N 1
ATOM 575 C CA . PHE A 1 74 ? -11.841 -7.969 -9.268 1.00 90.94 74 PHE A CA 1
ATOM 576 C C . PHE A 1 74 ? -11.312 -7.024 -10.363 1.00 90.94 74 PHE A C 1
ATOM 578 O O . PHE A 1 74 ? -10.390 -7.372 -11.098 1.00 90.94 74 PHE A O 1
ATOM 585 N N . PHE A 1 75 ? -11.829 -5.794 -10.428 1.00 92.19 75 PHE A N 1
ATOM 586 C CA . PHE A 1 75 ? -11.370 -4.794 -11.396 1.00 92.19 75 PHE A CA 1
ATOM 587 C C . PHE A 1 75 ? -9.935 -4.327 -11.142 1.00 92.19 75 PHE A C 1
ATOM 589 O O . PHE A 1 75 ? -9.226 -4.002 -12.091 1.00 92.19 75 PHE A O 1
ATOM 596 N N . TRP A 1 76 ? -9.481 -4.334 -9.887 1.00 92.50 76 TRP A N 1
ATOM 597 C CA . TRP A 1 76 ? -8.087 -4.040 -9.567 1.00 92.50 76 TRP A CA 1
ATOM 598 C C . TRP A 1 76 ? -7.160 -5.153 -10.064 1.00 92.50 76 TRP A C 1
ATOM 600 O O . TRP A 1 76 ? -6.116 -4.879 -10.651 1.00 92.50 76 TRP A O 1
ATOM 610 N N . ILE A 1 77 ? -7.576 -6.416 -9.913 1.00 92.81 77 ILE A N 1
ATOM 611 C CA . ILE A 1 77 ? -6.845 -7.566 -10.467 1.00 92.81 77 ILE A CA 1
ATOM 612 C C . ILE A 1 77 ? -6.779 -7.462 -11.994 1.00 92.81 77 ILE A C 1
ATOM 614 O O . ILE A 1 77 ? -5.721 -7.681 -12.581 1.00 92.81 77 ILE A O 1
ATOM 618 N N . LEU A 1 78 ? -7.883 -7.078 -12.640 1.00 94.88 78 LEU A N 1
ATOM 619 C CA . LEU A 1 78 ? -7.919 -6.862 -14.084 1.00 94.88 78 LEU A CA 1
ATOM 620 C C . LEU A 1 78 ? -6.981 -5.724 -14.519 1.00 94.88 78 LEU A C 1
ATOM 622 O O . LEU A 1 78 ? -6.252 -5.886 -15.496 1.00 94.88 78 LEU A O 1
ATOM 626 N N . LEU A 1 79 ? -6.947 -4.605 -13.785 1.00 93.94 79 LEU A N 1
ATOM 627 C CA . LEU A 1 79 ? -6.010 -3.503 -14.031 1.00 93.94 79 LEU A CA 1
ATOM 628 C C . LEU A 1 79 ? -4.558 -3.988 -13.965 1.00 93.94 79 LEU A C 1
ATOM 630 O O . LEU A 1 79 ? -3.778 -3.704 -14.874 1.00 93.94 79 LEU A O 1
ATOM 634 N N . LEU A 1 80 ? -4.201 -4.737 -12.917 1.00 92.69 80 LEU A N 1
ATOM 635 C CA . LEU A 1 80 ? -2.869 -5.322 -12.794 1.00 92.69 80 LEU A CA 1
ATOM 636 C C . LEU A 1 80 ? -2.555 -6.244 -13.966 1.00 92.69 80 LEU A C 1
ATOM 638 O O . LEU A 1 80 ? -1.483 -6.132 -14.554 1.00 92.69 80 LEU A O 1
ATOM 642 N N . PHE A 1 81 ? -3.486 -7.129 -14.320 1.00 94.19 81 PHE A N 1
ATOM 643 C CA . PHE A 1 81 ? -3.308 -8.060 -15.426 1.00 94.19 81 PHE A CA 1
ATOM 644 C C . PHE A 1 81 ? -3.030 -7.321 -16.738 1.00 94.19 81 PHE A C 1
ATOM 646 O O . PHE A 1 81 ? -2.064 -7.644 -17.424 1.00 94.19 81 PHE A O 1
ATOM 653 N N . ILE A 1 82 ? -3.813 -6.285 -17.052 1.00 94.25 82 ILE A N 1
ATOM 654 C CA . ILE A 1 82 ? -3.611 -5.449 -18.241 1.00 94.25 82 ILE A CA 1
ATOM 655 C C . ILE A 1 82 ? -2.262 -4.722 -18.172 1.00 94.25 82 ILE A C 1
ATOM 657 O O . ILE A 1 82 ? -1.519 -4.721 -19.149 1.00 94.25 82 ILE A O 1
ATOM 661 N N . GLY A 1 83 ? -1.912 -4.133 -17.025 1.00 92.31 83 GLY A N 1
ATOM 662 C CA . GLY A 1 83 ? -0.640 -3.433 -16.841 1.00 92.31 83 GLY A CA 1
ATOM 663 C C . GLY A 1 83 ? 0.566 -4.345 -17.064 1.00 92.31 83 GLY A C 1
ATOM 664 O O . GLY A 1 83 ? 1.461 -4.019 -17.844 1.00 92.31 83 GLY A O 1
ATOM 665 N N . PHE A 1 84 ? 0.565 -5.526 -16.444 1.00 90.94 84 PHE A N 1
ATOM 666 C CA . PHE A 1 84 ? 1.611 -6.527 -16.646 1.00 90.94 84 PHE A CA 1
ATOM 667 C C . PHE A 1 84 ? 1.640 -7.050 -18.075 1.00 90.94 84 PHE A C 1
ATOM 669 O O . PHE A 1 84 ? 2.722 -7.171 -18.643 1.00 90.94 84 PHE A O 1
ATOM 676 N N . TRP A 1 85 ? 0.478 -7.311 -18.672 1.00 91.31 85 TRP A N 1
ATOM 677 C CA . TRP A 1 85 ? 0.382 -7.720 -20.067 1.00 91.31 85 TRP A CA 1
ATOM 678 C C . TRP A 1 85 ? 1.039 -6.695 -20.994 1.00 91.31 85 TRP A C 1
ATOM 680 O O . TRP A 1 85 ? 1.857 -7.070 -21.827 1.00 91.31 85 TRP A O 1
ATOM 690 N N . LEU A 1 86 ? 0.735 -5.403 -20.830 1.00 91.25 86 LEU A N 1
ATOM 691 C CA . LEU A 1 86 ? 1.309 -4.329 -21.644 1.00 91.25 86 LEU A CA 1
ATOM 692 C C . LEU A 1 86 ? 2.829 -4.239 -21.487 1.00 91.25 86 LEU A C 1
ATOM 694 O O . LEU A 1 86 ? 3.544 -4.128 -22.484 1.00 91.25 86 LEU A O 1
ATOM 698 N N . ILE A 1 87 ? 3.330 -4.324 -20.253 1.00 90.00 87 ILE A N 1
ATOM 699 C CA . ILE A 1 87 ? 4.771 -4.287 -19.984 1.00 90.00 87 ILE A CA 1
ATOM 700 C C . ILE A 1 87 ? 5.462 -5.518 -20.585 1.00 90.00 87 ILE A C 1
ATOM 702 O O . ILE A 1 87 ? 6.472 -5.382 -21.272 1.00 90.00 87 ILE A O 1
ATOM 706 N N . SER A 1 88 ? 4.911 -6.717 -20.388 1.00 88.50 88 SER A N 1
ATOM 707 C CA . SER A 1 88 ? 5.457 -7.952 -20.960 1.00 88.50 88 SER A CA 1
ATOM 708 C C . SER A 1 88 ? 5.418 -7.952 -22.488 1.00 88.50 88 SER A C 1
ATOM 710 O O . SER A 1 88 ? 6.417 -8.289 -23.117 1.00 88.50 88 SER A O 1
ATOM 712 N N . TRP A 1 89 ? 4.309 -7.521 -23.096 1.00 89.00 89 TRP A N 1
ATOM 713 C CA . TRP A 1 89 ? 4.183 -7.381 -24.548 1.00 89.00 89 TRP A CA 1
ATOM 714 C C . TRP A 1 89 ? 5.244 -6.436 -25.113 1.00 89.00 89 TRP A C 1
ATOM 716 O O . TRP A 1 89 ? 5.874 -6.738 -26.125 1.00 89.00 89 TRP A O 1
ATOM 726 N N . ARG A 1 90 ? 5.503 -5.318 -24.432 1.00 86.38 90 ARG A N 1
ATOM 727 C CA . ARG A 1 90 ? 6.562 -4.384 -24.813 1.00 86.38 90 ARG A CA 1
ATOM 728 C C . ARG A 1 90 ? 7.954 -5.022 -24.727 1.00 86.38 90 ARG A C 1
ATOM 730 O O . ARG A 1 90 ? 8.725 -4.889 -25.674 1.00 86.38 90 ARG A O 1
ATOM 737 N N . ILE A 1 91 ? 8.259 -5.720 -23.627 1.00 85.81 91 ILE A N 1
ATOM 738 C CA . ILE A 1 91 ? 9.543 -6.418 -23.427 1.00 85.81 91 ILE A CA 1
ATOM 739 C C . ILE A 1 91 ? 9.774 -7.452 -24.536 1.00 85.81 91 ILE A C 1
ATOM 741 O O . ILE A 1 91 ? 10.873 -7.539 -25.076 1.00 85.81 91 ILE A O 1
ATOM 745 N N . PHE A 1 92 ? 8.747 -8.219 -24.910 1.00 85.62 92 PHE A N 1
ATOM 746 C CA . PHE A 1 92 ? 8.875 -9.252 -25.942 1.00 85.62 92 PHE A CA 1
ATOM 747 C C . PHE A 1 92 ? 9.065 -8.700 -27.354 1.00 85.62 92 PHE A C 1
ATOM 749 O O . PHE A 1 92 ? 9.731 -9.342 -28.161 1.00 85.62 92 PHE A O 1
ATOM 756 N N . ASN A 1 93 ? 8.527 -7.515 -27.644 1.00 84.19 93 ASN A N 1
ATOM 757 C CA . ASN A 1 93 ? 8.719 -6.844 -28.931 1.00 84.19 93 ASN A CA 1
ATOM 758 C C . ASN A 1 93 ? 9.992 -5.984 -28.989 1.00 84.19 93 ASN A C 1
ATOM 760 O O . ASN A 1 93 ? 10.191 -5.282 -29.977 1.00 84.19 93 ASN A O 1
ATOM 764 N N . ASP A 1 94 ? 10.829 -6.005 -27.942 1.00 76.00 94 ASP A N 1
ATOM 765 C CA . ASP A 1 94 ? 12.068 -5.221 -27.839 1.00 76.00 94 ASP A CA 1
ATOM 766 C C . ASP A 1 94 ? 11.869 -3.725 -28.175 1.00 76.00 94 ASP A C 1
ATOM 768 O O . ASP A 1 94 ? 12.746 -3.071 -28.744 1.00 76.00 94 ASP A O 1
ATOM 772 N N . ILE A 1 95 ? 10.698 -3.174 -27.827 1.00 73.56 95 ILE A N 1
ATOM 773 C CA . ILE A 1 95 ? 10.365 -1.772 -28.094 1.00 73.56 95 ILE A CA 1
ATOM 774 C C . ILE A 1 95 ? 11.183 -0.909 -27.136 1.00 73.56 95 ILE A C 1
ATOM 776 O O . ILE A 1 95 ? 10.830 -0.730 -25.966 1.00 73.56 95 ILE A O 1
ATOM 780 N N . ASN A 1 96 ? 12.280 -0.367 -27.652 1.00 67.56 96 ASN A N 1
ATOM 781 C CA . ASN A 1 96 ? 13.114 0.603 -26.965 1.00 67.56 96 ASN A CA 1
ATOM 782 C C . ASN A 1 96 ? 12.814 1.994 -27.514 1.00 67.56 96 ASN A C 1
ATOM 784 O O . ASN A 1 96 ? 12.863 2.216 -28.723 1.00 67.56 96 ASN A O 1
ATOM 788 N N . VAL A 1 97 ? 12.513 2.940 -26.627 1.00 68.38 97 VAL A N 1
ATOM 789 C CA . VAL A 1 97 ? 12.472 4.349 -27.011 1.00 68.38 97 VAL A CA 1
ATOM 790 C C . VAL A 1 97 ? 13.921 4.815 -27.086 1.00 68.38 97 VAL A C 1
ATOM 792 O O . VAL A 1 97 ? 14.614 4.853 -26.070 1.00 68.38 97 VAL A O 1
ATOM 795 N N . GLU A 1 98 ? 14.402 5.139 -28.283 1.00 63.34 98 GLU A N 1
ATOM 796 C CA . GLU A 1 98 ? 15.760 5.653 -28.453 1.00 63.34 98 GLU A CA 1
ATOM 797 C C . GLU A 1 98 ? 15.915 6.984 -27.703 1.00 63.34 98 GLU A C 1
ATOM 799 O O . GLU A 1 98 ? 15.252 7.978 -27.996 1.00 63.34 98 GLU A O 1
ATOM 804 N N . ARG A 1 99 ? 16.788 6.998 -26.691 1.00 66.38 99 ARG A N 1
ATOM 805 C CA . ARG A 1 99 ? 17.075 8.171 -25.848 1.00 66.38 99 ARG A CA 1
ATOM 806 C C . ARG A 1 99 ? 18.571 8.456 -25.800 1.00 66.38 99 ARG A C 1
ATOM 808 O O . ARG A 1 99 ? 19.143 8.599 -24.722 1.00 66.38 99 ARG A O 1
ATOM 815 N N . GLY A 1 100 ? 19.195 8.533 -26.978 1.00 63.53 100 GLY A N 1
ATOM 816 C CA . GLY A 1 100 ? 20.650 8.676 -27.131 1.00 63.53 100 GLY A CA 1
ATOM 817 C C . GLY A 1 100 ? 21.257 9.780 -26.259 1.00 63.53 100 GLY A C 1
ATOM 818 O O . GLY A 1 100 ? 22.224 9.536 -25.550 1.00 63.53 100 GLY A O 1
ATOM 819 N N . TRP A 1 101 ? 20.600 10.942 -26.178 1.00 72.25 101 TRP A N 1
ATOM 820 C CA . TRP A 1 101 ? 21.085 12.085 -25.393 1.00 72.25 101 TRP A CA 1
ATOM 821 C C . TRP A 1 101 ? 21.167 11.843 -23.873 1.00 72.25 101 TRP A C 1
ATOM 823 O O . TRP A 1 101 ? 21.972 12.476 -23.194 1.00 72.25 101 TRP A O 1
ATOM 833 N N . LEU A 1 102 ? 20.340 10.949 -23.318 1.00 67.62 102 LEU A N 1
ATOM 834 C CA . LEU A 1 102 ? 20.351 10.618 -21.886 1.00 67.62 102 LEU A CA 1
ATOM 835 C C . LEU A 1 102 ? 21.420 9.578 -21.556 1.00 67.62 102 LEU A C 1
ATOM 837 O O . LEU A 1 102 ? 22.028 9.643 -20.489 1.00 67.62 102 LEU A O 1
ATOM 841 N N . VAL A 1 103 ? 21.641 8.624 -22.464 1.00 68.06 103 VAL A N 1
ATOM 842 C CA . VAL A 1 103 ? 22.616 7.537 -22.292 1.00 68.06 103 VAL A CA 1
ATOM 843 C C . VAL A 1 103 ? 24.034 8.099 -22.194 1.00 68.06 103 VAL A C 1
ATOM 845 O O . VAL A 1 103 ? 24.798 7.670 -21.331 1.00 68.06 103 VAL A O 1
ATOM 848 N N . ASP A 1 104 ? 24.343 9.121 -22.991 1.00 70.75 104 ASP A N 1
ATOM 849 C CA . ASP A 1 104 ? 25.655 9.778 -23.000 1.00 70.75 104 ASP A CA 1
ATOM 850 C C . ASP A 1 104 ? 25.958 10.535 -21.695 1.00 70.75 104 ASP A C 1
ATOM 852 O O . ASP A 1 104 ? 27.117 10.740 -21.338 1.00 70.75 104 ASP A O 1
ATOM 856 N N . LEU A 1 105 ? 24.934 10.919 -20.925 1.00 75.38 105 LEU A N 1
ATOM 857 C CA . LEU A 1 105 ? 25.118 11.612 -19.648 1.00 75.38 105 LEU A CA 1
ATOM 858 C C . LEU A 1 105 ? 25.536 10.649 -18.517 1.00 75.38 105 LEU A C 1
ATOM 860 O O . LEU A 1 105 ? 26.211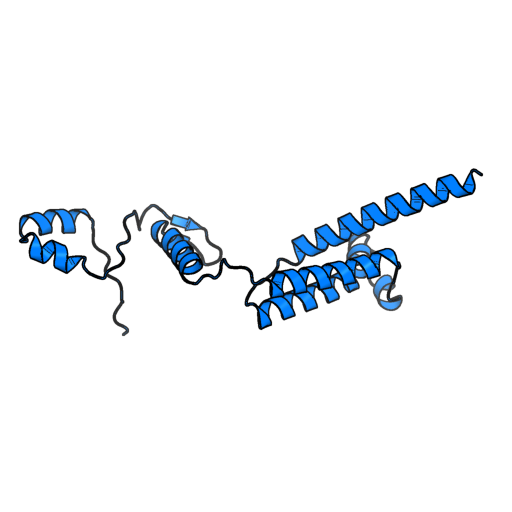 11.052 -17.569 1.00 75.38 105 LEU A O 1
ATOM 864 N N . PHE A 1 106 ? 25.180 9.362 -18.613 1.00 72.88 106 PHE A N 1
ATOM 865 C CA . PHE A 1 106 ? 25.401 8.371 -17.556 1.00 72.88 106 PHE A CA 1
ATOM 866 C C . PHE A 1 106 ? 26.353 7.257 -18.003 1.00 72.88 106 PHE A C 1
ATOM 868 O O . PHE A 1 106 ? 25.955 6.208 -18.506 1.00 72.88 106 PHE A O 1
ATOM 875 N N . HIS A 1 107 ? 27.638 7.445 -17.708 1.00 75.25 107 HIS A N 1
ATOM 876 C CA . HIS A 1 107 ? 28.699 6.493 -18.057 1.00 75.25 107 HIS A CA 1
ATOM 877 C C . HIS A 1 107 ? 28.813 5.286 -17.102 1.00 75.25 107 HIS A C 1
ATOM 879 O O . HIS A 1 107 ? 29.566 4.349 -17.366 1.00 75.25 107 HIS A O 1
ATOM 885 N N . SER A 1 108 ? 28.106 5.284 -15.966 1.00 83.44 108 SER A N 1
ATOM 886 C CA . SER A 1 108 ? 28.193 4.196 -14.985 1.00 83.44 108 SER A CA 1
ATOM 887 C C . SER A 1 108 ? 27.286 3.018 -15.360 1.00 83.44 108 SER A C 1
ATOM 889 O O . SER A 1 108 ? 26.176 3.206 -15.855 1.00 83.44 108 SER A O 1
ATOM 891 N N . LYS A 1 109 ? 27.714 1.781 -15.057 1.00 76.62 109 LYS A N 1
ATOM 892 C CA . LYS A 1 109 ? 26.915 0.559 -15.304 1.00 76.62 109 LYS A CA 1
ATOM 893 C C . LYS A 1 109 ? 25.525 0.614 -14.655 1.00 76.62 109 LYS A C 1
ATOM 895 O O . LYS A 1 109 ? 24.557 0.109 -15.214 1.00 76.62 109 LYS A O 1
ATOM 900 N N . ILE A 1 110 ? 25.433 1.239 -13.480 1.00 75.62 110 ILE A N 1
ATOM 901 C CA . ILE A 1 110 ? 24.174 1.442 -12.751 1.00 75.62 110 ILE A CA 1
ATOM 902 C C . ILE A 1 110 ? 23.321 2.511 -13.444 1.00 75.62 110 ILE A C 1
ATOM 904 O O . ILE A 1 110 ? 22.124 2.310 -13.614 1.00 75.62 110 ILE A O 1
ATOM 908 N N . GLY A 1 111 ? 23.930 3.614 -13.890 1.00 77.81 111 GLY A N 1
ATOM 909 C CA . GLY A 1 111 ? 23.232 4.671 -14.624 1.00 77.81 111 GLY A CA 1
ATOM 910 C C . GLY A 1 111 ? 22.627 4.164 -15.932 1.00 77.81 111 GLY A C 1
ATOM 911 O O . GLY A 1 111 ? 21.450 4.396 -16.191 1.00 77.81 111 GLY A O 1
ATOM 912 N N . GLN A 1 112 ? 23.381 3.369 -16.694 1.00 76.50 112 GLN A N 1
ATOM 913 C CA . GLN A 1 112 ? 22.871 2.717 -17.903 1.00 76.50 112 GLN A CA 1
ATOM 914 C C . GLN A 1 112 ? 21.715 1.757 -17.597 1.00 76.50 112 GLN A C 1
ATOM 916 O O . GLN A 1 112 ? 20.731 1.737 -18.331 1.00 76.50 112 GLN A O 1
ATOM 921 N N . LEU A 1 113 ? 21.779 0.999 -16.494 1.00 75.06 113 LEU A N 1
ATOM 922 C CA . LEU A 1 113 ? 20.673 0.134 -16.072 1.00 75.06 113 LEU A CA 1
ATOM 923 C C . LEU A 1 113 ? 19.417 0.952 -15.755 1.00 75.06 113 LEU A C 1
ATOM 925 O O . LEU A 1 113 ? 18.335 0.575 -16.197 1.00 75.06 113 LEU A O 1
ATOM 929 N N . ILE A 1 114 ? 19.547 2.071 -15.038 1.00 78.88 114 ILE A N 1
ATOM 930 C CA . ILE A 1 114 ? 18.419 2.949 -14.696 1.00 78.88 114 ILE A CA 1
ATOM 931 C C . ILE A 1 114 ? 17.799 3.556 -15.956 1.00 78.88 114 ILE A C 1
ATOM 933 O O . ILE A 1 114 ? 16.583 3.488 -16.111 1.00 78.88 114 ILE A O 1
ATOM 937 N N . ILE A 1 115 ? 18.607 4.092 -16.875 1.00 80.75 115 ILE A N 1
ATOM 938 C CA . ILE A 1 115 ? 18.104 4.689 -18.122 1.00 80.75 115 ILE A CA 1
ATOM 939 C C . ILE A 1 115 ? 17.391 3.647 -18.975 1.00 80.75 115 ILE A C 1
ATOM 941 O O . ILE A 1 115 ? 16.277 3.892 -19.430 1.00 80.75 115 ILE A O 1
ATOM 945 N N . ASN A 1 116 ? 17.988 2.465 -19.121 1.00 78.06 116 ASN A N 1
ATOM 946 C CA . ASN A 1 116 ? 17.385 1.356 -19.856 1.00 78.06 116 ASN A CA 1
ATOM 947 C C . ASN A 1 116 ? 16.144 0.780 -19.157 1.00 78.06 116 ASN A C 1
ATOM 949 O O . ASN A 1 116 ? 15.465 -0.049 -19.743 1.00 78.06 116 ASN A O 1
ATOM 953 N N . SER A 1 117 ? 15.875 1.169 -17.905 1.00 83.12 117 SER A N 1
ATOM 954 C CA . SER A 1 117 ? 14.685 0.767 -17.142 1.00 83.12 117 SER A CA 1
ATOM 955 C C . SER A 1 117 ? 13.652 1.888 -17.003 1.00 83.12 117 SER A C 1
ATOM 957 O O . SER A 1 117 ? 12.616 1.709 -16.363 1.00 83.12 117 SER A O 1
ATOM 959 N N . LEU A 1 118 ? 13.964 3.086 -17.506 1.00 85.44 118 LEU A N 1
ATOM 960 C CA . LEU A 1 118 ? 13.191 4.297 -17.245 1.00 85.44 118 LEU A CA 1
ATOM 961 C C . LEU A 1 118 ? 11.790 4.204 -17.841 1.00 85.44 118 LEU A C 1
ATOM 963 O O . LEU A 1 118 ? 10.828 4.724 -17.285 1.00 85.44 118 LEU A O 1
ATOM 967 N N . ASP A 1 119 ? 11.676 3.521 -18.966 1.00 83.38 119 ASP A N 1
ATOM 968 C CA . ASP A 1 119 ? 10.416 3.338 -19.652 1.00 83.38 119 ASP A CA 1
ATOM 969 C C . ASP A 1 119 ? 9.475 2.381 -18.921 1.00 83.38 119 ASP A C 1
ATOM 971 O O . ASP A 1 119 ? 8.287 2.676 -18.771 1.00 83.38 119 ASP A O 1
ATOM 975 N N . GLU A 1 120 ? 9.996 1.261 -18.418 1.00 87.00 120 GLU A N 1
ATOM 976 C CA . GLU A 1 120 ? 9.235 0.362 -17.556 1.00 87.00 120 GLU A CA 1
ATOM 977 C C . GLU A 1 120 ? 8.842 1.087 -16.271 1.00 87.00 120 GLU A C 1
ATOM 979 O O . GLU A 1 120 ? 7.693 0.997 -15.849 1.00 87.00 120 GLU A O 1
ATOM 984 N N . LEU A 1 121 ? 9.755 1.869 -15.684 1.00 89.19 121 LEU A N 1
ATOM 985 C CA . LEU A 1 121 ? 9.470 2.677 -14.500 1.00 89.19 121 LEU A CA 1
ATOM 986 C C . LEU A 1 121 ? 8.330 3.670 -14.735 1.00 89.19 121 LEU A C 1
ATOM 988 O O . LEU A 1 121 ? 7.462 3.792 -13.875 1.00 89.19 121 LEU A O 1
ATOM 992 N N . MET A 1 122 ? 8.288 4.346 -15.885 1.00 89.25 122 MET A N 1
ATOM 993 C CA . MET A 1 122 ? 7.185 5.250 -16.225 1.00 89.25 122 MET A CA 1
ATOM 994 C C . MET A 1 122 ? 5.845 4.511 -16.294 1.00 89.25 122 MET A C 1
ATOM 996 O O . MET A 1 122 ? 4.864 4.970 -15.710 1.00 89.25 122 MET A O 1
ATOM 1000 N N . LEU A 1 123 ? 5.797 3.347 -16.950 1.00 90.44 123 LEU A N 1
ATOM 1001 C CA . LEU A 1 123 ? 4.579 2.530 -17.017 1.00 90.44 123 LEU A CA 1
ATOM 1002 C C . LEU A 1 123 ? 4.149 2.033 -15.633 1.00 90.44 123 LEU A C 1
ATOM 1004 O O . LEU A 1 123 ? 2.962 2.063 -15.310 1.00 90.44 123 LEU A O 1
ATOM 1008 N N . LEU A 1 124 ? 5.107 1.620 -14.803 1.00 92.94 124 LEU A N 1
ATOM 1009 C CA . LEU A 1 124 ? 4.850 1.194 -13.432 1.00 92.94 124 LEU A CA 1
ATOM 1010 C C . LEU A 1 124 ? 4.314 2.344 -12.575 1.00 92.94 124 LEU A C 1
ATOM 1012 O O . LEU A 1 124 ? 3.340 2.140 -11.862 1.00 92.94 124 LEU A O 1
ATOM 1016 N N . ILE A 1 125 ? 4.881 3.550 -12.677 1.00 93.31 125 ILE A N 1
ATOM 1017 C CA . ILE A 1 125 ? 4.385 4.739 -11.967 1.00 93.31 125 ILE A CA 1
ATOM 1018 C C . ILE A 1 125 ? 2.953 5.065 -12.394 1.00 93.31 125 ILE A C 1
ATOM 1020 O O . ILE A 1 125 ? 2.100 5.315 -11.549 1.00 93.31 125 ILE A O 1
ATOM 1024 N N . ILE A 1 126 ? 2.657 5.038 -13.695 1.00 93.69 126 ILE A N 1
ATOM 1025 C CA . ILE A 1 126 ? 1.295 5.282 -14.184 1.00 93.69 126 ILE A CA 1
ATOM 1026 C C . ILE A 1 126 ? 0.334 4.229 -13.615 1.00 93.69 126 ILE A C 1
ATOM 1028 O O . ILE A 1 126 ? -0.732 4.578 -13.109 1.00 93.69 126 ILE A O 1
ATOM 1032 N N . LEU A 1 127 ? 0.725 2.952 -13.633 1.00 94.38 127 LEU A N 1
ATOM 1033 C CA . LEU A 1 127 ? -0.071 1.861 -13.076 1.00 94.38 127 LEU A CA 1
ATOM 1034 C C . LEU A 1 127 ? -0.333 2.047 -11.573 1.00 94.38 127 LEU A C 1
ATOM 1036 O O . LEU A 1 127 ? -1.464 1.853 -11.125 1.00 94.38 127 LEU A O 1
ATOM 1040 N N . THR A 1 128 ? 0.676 2.440 -10.791 1.00 94.25 128 THR A N 1
ATOM 1041 C CA . THR A 1 128 ? 0.515 2.648 -9.345 1.00 94.25 128 THR A CA 1
ATOM 1042 C C . THR A 1 128 ? -0.322 3.877 -9.024 1.00 94.25 128 THR A C 1
ATOM 1044 O O . THR A 1 128 ? -1.153 3.808 -8.121 1.00 94.25 128 THR A O 1
ATOM 1047 N N . VAL A 1 129 ? -0.177 4.964 -9.785 1.00 95.06 129 VAL A N 1
ATOM 1048 C CA . VAL A 1 129 ? -1.025 6.156 -9.664 1.00 95.06 129 VAL A CA 1
ATOM 1049 C C . VAL A 1 129 ? -2.482 5.796 -9.952 1.00 95.06 129 VAL A C 1
ATOM 1051 O O . VAL A 1 129 ? -3.349 6.078 -9.129 1.00 95.06 129 VAL A O 1
ATOM 1054 N N . ILE A 1 130 ? -2.767 5.108 -11.061 1.00 94.69 130 ILE A N 1
ATOM 1055 C CA . ILE A 1 130 ? -4.134 4.679 -11.406 1.00 94.69 130 ILE A CA 1
ATOM 1056 C C . ILE A 1 130 ? -4.705 3.752 -10.323 1.00 94.69 130 ILE A C 1
ATOM 1058 O O . ILE A 1 130 ? -5.838 3.941 -9.879 1.00 94.69 130 ILE A O 1
ATOM 1062 N N . SER A 1 131 ? -3.913 2.778 -9.865 1.00 93.81 131 SER A N 1
ATOM 1063 C CA . SER A 1 131 ? -4.287 1.869 -8.776 1.00 93.81 131 SER A CA 1
ATOM 1064 C C . SER A 1 131 ? -4.656 2.628 -7.501 1.00 93.81 131 SER A C 1
ATOM 1066 O O . SER A 1 131 ? -5.679 2.339 -6.879 1.00 93.81 131 SER A O 1
ATOM 1068 N N . TYR A 1 132 ? -3.852 3.621 -7.127 1.00 92.19 132 TYR A N 1
ATOM 1069 C CA . TYR A 1 132 ? -4.083 4.415 -5.929 1.00 92.19 132 TYR A CA 1
ATOM 1070 C C . TYR A 1 132 ? -5.339 5.285 -6.055 1.00 92.19 132 TYR A C 1
ATOM 1072 O O . TYR A 1 132 ? -6.181 5.267 -5.167 1.00 92.19 132 TYR A O 1
ATOM 1080 N N . PHE A 1 133 ? -5.526 5.991 -7.170 1.00 93.12 133 PHE A N 1
ATOM 1081 C CA . PHE A 1 133 ? -6.676 6.887 -7.330 1.00 93.12 133 PHE A CA 1
ATOM 1082 C C . PHE A 1 133 ? -8.017 6.157 -7.452 1.00 93.12 133 PHE A C 1
ATOM 1084 O O . PHE A 1 133 ? -9.016 6.641 -6.926 1.00 93.12 133 PHE A O 1
ATOM 1091 N N . ILE A 1 134 ? -8.063 5.017 -8.149 1.00 91.88 134 ILE A N 1
ATOM 1092 C CA . ILE A 1 134 ? -9.327 4.306 -8.405 1.00 91.88 134 ILE A CA 1
ATOM 1093 C C . ILE A 1 134 ? -9.666 3.334 -7.272 1.00 91.88 134 ILE A C 1
ATOM 1095 O O . ILE A 1 134 ? -10.834 3.178 -6.923 1.00 91.88 134 ILE A O 1
ATOM 1099 N N . PHE A 1 135 ? -8.658 2.669 -6.702 1.00 88.94 135 PHE A N 1
ATOM 1100 C CA . PHE A 1 135 ? -8.861 1.567 -5.758 1.00 88.94 135 PHE A CA 1
ATOM 1101 C C . PHE A 1 135 ? -8.313 1.843 -4.355 1.00 88.94 135 PHE A C 1
ATOM 1103 O O . PHE A 1 135 ? -8.507 1.009 -3.478 1.00 88.94 135 PHE A O 1
ATOM 1110 N N . ASN A 1 136 ? -7.642 2.980 -4.128 1.00 87.81 136 ASN A N 1
ATOM 1111 C CA . ASN A 1 136 ? -6.949 3.307 -2.875 1.00 87.81 136 ASN A CA 1
ATOM 1112 C C . ASN A 1 136 ? -5.895 2.258 -2.465 1.00 87.81 136 ASN A C 1
ATOM 1114 O O . ASN A 1 136 ? -5.623 2.048 -1.286 1.00 87.81 136 ASN A O 1
ATOM 1118 N N . ILE A 1 137 ? -5.295 1.575 -3.448 1.00 86.69 137 ILE A N 1
ATOM 1119 C CA . ILE A 1 137 ? -4.267 0.555 -3.216 1.00 86.69 137 ILE A CA 1
ATOM 1120 C C . ILE A 1 137 ? -2.932 1.052 -3.764 1.00 86.69 137 ILE A C 1
ATOM 1122 O O . ILE A 1 137 ? -2.764 1.237 -4.973 1.00 86.69 137 ILE A O 1
ATOM 1126 N N . HIS A 1 138 ? -1.963 1.229 -2.868 1.00 87.19 138 HIS A N 1
ATOM 1127 C CA . HIS A 1 138 ? -0.588 1.561 -3.224 1.00 87.19 138 HIS A CA 1
ATOM 1128 C C . HIS A 1 138 ? 0.223 0.289 -3.498 1.00 87.19 138 HIS A C 1
ATOM 1130 O O . HIS A 1 138 ? 0.407 -0.551 -2.616 1.00 87.19 138 HIS A O 1
ATOM 1136 N N . ILE A 1 139 ? 0.758 0.160 -4.711 1.00 87.50 139 ILE A N 1
ATOM 1137 C CA . ILE A 1 139 ? 1.595 -0.981 -5.093 1.00 87.50 139 ILE A CA 1
ATOM 1138 C C . ILE A 1 139 ? 3.064 -0.586 -4.971 1.00 87.50 139 ILE A C 1
ATOM 1140 O O . ILE A 1 139 ? 3.475 0.487 -5.408 1.00 87.50 139 ILE A O 1
ATOM 1144 N N . ASN A 1 140 ? 3.886 -1.464 -4.401 1.00 90.12 140 ASN A N 1
ATOM 1145 C CA . ASN A 1 140 ? 5.318 -1.212 -4.306 1.00 90.12 140 ASN A CA 1
ATOM 1146 C C . ASN A 1 140 ? 5.997 -1.352 -5.685 1.00 90.12 140 ASN A C 1
ATOM 1148 O O . ASN A 1 140 ? 6.170 -2.462 -6.192 1.00 90.12 140 ASN A O 1
ATOM 1152 N N . ILE A 1 141 ? 6.427 -0.221 -6.258 1.00 88.94 141 ILE A N 1
ATOM 1153 C CA . ILE A 1 141 ? 7.096 -0.143 -7.569 1.00 88.94 141 ILE A CA 1
ATOM 1154 C C . ILE A 1 141 ? 8.367 -0.999 -7.610 1.00 88.94 141 ILE A C 1
ATOM 1156 O O . ILE A 1 141 ? 8.659 -1.596 -8.643 1.00 88.94 141 ILE A O 1
ATOM 1160 N N . LEU A 1 142 ? 9.107 -1.114 -6.500 1.00 87.88 142 LEU A N 1
ATOM 1161 C CA . LEU A 1 142 ? 10.352 -1.883 -6.460 1.00 87.88 142 LEU A CA 1
ATOM 1162 C C . LEU A 1 142 ? 10.100 -3.372 -6.727 1.00 87.88 142 LEU A C 1
ATOM 1164 O O . LEU A 1 142 ? 10.839 -3.995 -7.484 1.00 87.88 142 LEU A O 1
ATOM 1168 N N . ILE A 1 143 ? 9.031 -3.927 -6.150 1.00 88.19 143 ILE A N 1
ATOM 1169 C CA . ILE A 1 143 ? 8.640 -5.328 -6.361 1.00 88.19 143 ILE A CA 1
ATOM 1170 C C . ILE A 1 143 ? 8.277 -5.552 -7.832 1.00 88.19 143 ILE A C 1
ATOM 1172 O O . ILE A 1 143 ? 8.721 -6.524 -8.445 1.00 88.19 143 ILE A O 1
ATOM 1176 N N . LEU A 1 144 ? 7.514 -4.625 -8.416 1.00 88.88 144 LEU A N 1
ATOM 1177 C CA . LEU A 1 144 ? 7.126 -4.696 -9.823 1.00 88.88 144 LEU A CA 1
ATOM 1178 C C . LEU A 1 144 ? 8.339 -4.596 -10.757 1.00 88.88 144 LEU A C 1
ATOM 1180 O O . LEU A 1 144 ? 8.438 -5.353 -11.719 1.00 88.88 144 LEU A O 1
ATOM 1184 N N . LEU A 1 145 ? 9.290 -3.712 -10.452 1.00 89.50 145 LEU A N 1
ATOM 1185 C CA . LEU A 1 145 ? 10.512 -3.544 -11.236 1.00 89.50 145 LEU A CA 1
ATOM 1186 C C . LEU A 1 145 ? 11.385 -4.805 -11.204 1.00 89.50 145 LEU A C 1
ATOM 1188 O O . LEU A 1 145 ? 11.932 -5.219 -12.228 1.00 89.50 145 LEU A O 1
ATOM 1192 N N . VAL A 1 146 ? 11.508 -5.443 -10.037 1.00 89.81 146 VAL A N 1
ATOM 1193 C CA . VAL A 1 146 ? 12.215 -6.724 -9.918 1.00 89.81 146 VAL A CA 1
ATOM 1194 C C . VAL A 1 146 ? 11.548 -7.774 -10.806 1.00 89.81 146 VAL A C 1
ATOM 1196 O O . VAL A 1 146 ? 12.245 -8.445 -11.568 1.00 89.81 146 VAL A O 1
ATOM 1199 N N . TYR A 1 147 ? 10.214 -7.869 -10.790 1.00 89.75 147 TYR A N 1
ATOM 1200 C CA . TYR A 1 147 ? 9.480 -8.766 -11.686 1.00 89.75 147 TYR A CA 1
ATOM 1201 C C . TYR A 1 147 ? 9.802 -8.494 -13.162 1.00 89.75 147 TYR A C 1
ATOM 1203 O O . TYR A 1 147 ? 10.179 -9.418 -13.884 1.00 89.75 147 TYR A O 1
ATOM 1211 N N . THR A 1 148 ? 9.730 -7.237 -13.616 1.00 88.94 148 THR A N 1
ATOM 1212 C CA . THR A 1 148 ? 9.992 -6.906 -15.026 1.00 88.94 148 THR A CA 1
ATOM 1213 C C . THR A 1 148 ? 11.416 -7.266 -15.437 1.00 88.94 148 THR A C 1
ATOM 1215 O O . THR A 1 148 ? 11.621 -7.778 -16.535 1.00 88.94 148 THR A O 1
ATOM 1218 N N . LYS A 1 149 ? 12.401 -7.084 -14.545 1.00 88.88 149 LYS A N 1
ATOM 1219 C CA . LYS A 1 149 ? 13.801 -7.442 -14.821 1.00 88.88 149 LYS A CA 1
ATOM 1220 C C . LYS A 1 149 ? 14.033 -8.945 -14.868 1.00 88.88 149 LYS A C 1
ATOM 1222 O O . LYS A 1 149 ? 14.813 -9.406 -15.698 1.00 88.88 149 LYS A O 1
ATOM 1227 N N . VAL A 1 150 ? 13.334 -9.718 -14.039 1.00 89.75 150 VAL A N 1
ATOM 1228 C CA . VAL A 1 150 ? 13.354 -11.184 -14.130 1.00 89.75 150 VAL A CA 1
ATOM 1229 C C . VAL A 1 150 ? 12.760 -11.644 -15.464 1.00 89.75 150 VAL A C 1
ATOM 1231 O O . VAL A 1 150 ? 13.375 -12.464 -16.144 1.00 89.75 150 VAL A O 1
ATOM 1234 N N . VAL A 1 151 ? 11.618 -11.090 -15.883 1.00 88.00 151 VAL A N 1
ATOM 1235 C CA . VAL A 1 151 ? 10.990 -11.426 -17.175 1.00 88.00 151 VAL A CA 1
ATOM 1236 C C . VAL A 1 151 ? 11.906 -11.072 -18.349 1.00 88.00 151 VAL A C 1
ATOM 1238 O O . VAL A 1 151 ? 12.135 -11.906 -19.224 1.00 88.00 151 VAL A O 1
ATOM 1241 N N . GLU A 1 152 ? 12.488 -9.872 -18.345 1.00 87.56 152 GLU A N 1
ATOM 1242 C CA . 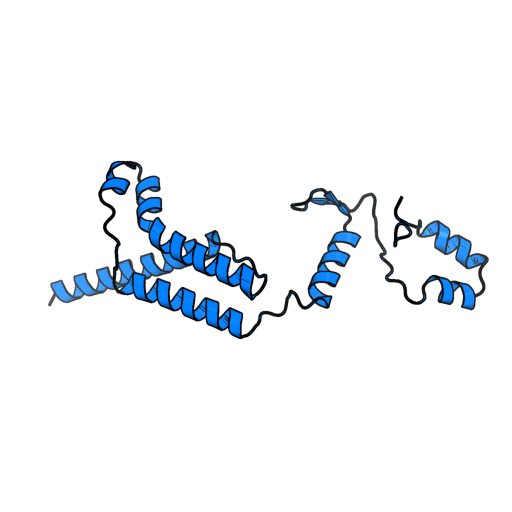GLU A 1 152 ? 13.442 -9.417 -19.362 1.00 87.56 152 GLU A CA 1
ATOM 1243 C C . GLU A 1 152 ? 14.676 -10.333 -19.433 1.00 87.56 152 GLU A C 1
ATOM 1245 O O . GLU A 1 152 ? 15.111 -10.729 -20.517 1.00 87.56 152 GLU A O 1
ATOM 1250 N N . PHE A 1 153 ? 15.223 -10.722 -18.278 1.00 87.69 153 PHE A N 1
ATOM 1251 C CA . PHE A 1 153 ? 16.355 -11.641 -18.190 1.00 87.69 153 PHE A CA 1
ATOM 1252 C C . PHE A 1 153 ? 16.026 -13.020 -18.779 1.00 87.69 153 PHE A C 1
ATOM 1254 O O . PHE A 1 153 ? 16.800 -13.551 -19.582 1.00 87.69 153 PHE A O 1
ATOM 1261 N N . LEU A 1 154 ? 14.872 -13.593 -18.422 1.00 89.19 154 LEU A N 1
ATOM 1262 C CA . LEU A 1 154 ? 14.417 -14.884 -18.945 1.00 89.19 154 LEU A CA 1
ATOM 1263 C C . LEU A 1 154 ? 14.167 -14.827 -20.458 1.00 89.19 154 LEU A C 1
ATOM 1265 O O . LEU A 1 154 ? 14.556 -15.751 -21.180 1.00 89.19 154 LEU A O 1
ATOM 1269 N N . TRP A 1 155 ? 13.585 -13.733 -20.951 1.00 87.44 155 TRP A N 1
ATOM 1270 C CA . TRP A 1 155 ? 13.362 -13.515 -22.379 1.00 87.44 155 TRP A CA 1
ATOM 1271 C C . TRP A 1 155 ? 14.677 -13.450 -23.156 1.00 87.44 155 TRP A C 1
ATOM 1273 O O . TRP A 1 155 ? 14.884 -14.223 -24.095 1.00 87.44 155 TRP A O 1
ATOM 1283 N N . LYS A 1 156 ? 15.618 -12.604 -22.716 1.00 84.38 156 LYS A N 1
ATOM 1284 C CA . LYS A 1 156 ? 16.944 -12.469 -23.338 1.00 84.38 156 LYS A CA 1
ATOM 1285 C C . LYS A 1 156 ? 17.695 -13.798 -23.365 1.00 84.38 156 LYS A C 1
ATOM 1287 O O . LYS A 1 156 ? 18.270 -14.154 -24.395 1.00 84.38 156 LYS A O 1
ATOM 1292 N N . LYS A 1 157 ? 17.643 -14.563 -22.268 1.00 86.81 157 LYS A N 1
ATOM 1293 C CA . LYS A 1 157 ? 18.249 -15.899 -22.177 1.00 86.81 157 LYS A CA 1
ATOM 1294 C C . LYS A 1 157 ? 17.639 -16.878 -23.187 1.00 86.81 157 LYS A C 1
ATOM 1296 O O . LYS A 1 157 ? 18.378 -17.591 -23.862 1.00 86.81 157 LYS A O 1
ATOM 1301 N N . THR A 1 158 ? 16.315 -16.886 -23.325 1.00 85.19 158 THR A N 1
ATOM 1302 C CA . THR A 1 158 ? 15.596 -17.787 -24.243 1.00 85.19 158 THR A CA 1
ATOM 1303 C C . THR A 1 158 ? 15.846 -17.423 -25.708 1.00 85.19 158 THR A C 1
ATOM 1305 O O . THR A 1 158 ? 16.167 -18.290 -26.521 1.00 85.19 158 THR A O 1
ATOM 1308 N N . ARG A 1 159 ? 15.787 -16.130 -26.053 1.00 79.62 159 ARG A N 1
ATOM 1309 C CA . ARG A 1 159 ? 16.061 -15.639 -27.413 1.00 79.62 159 ARG A CA 1
ATOM 1310 C C . ARG A 1 159 ? 17.494 -15.951 -27.853 1.00 79.62 159 ARG A C 1
ATOM 1312 O O . ARG A 1 159 ? 17.711 -16.370 -28.988 1.00 79.62 159 ARG A O 1
ATOM 1319 N N . PHE A 1 160 ? 18.465 -15.794 -26.951 1.00 70.94 160 PHE A N 1
ATOM 1320 C CA . PHE A 1 160 ? 19.864 -16.139 -27.216 1.00 70.94 160 PHE A CA 1
ATOM 1321 C C . PHE A 1 160 ? 20.048 -17.635 -27.506 1.00 70.94 160 PHE A C 1
ATOM 1323 O O . PHE A 1 160 ? 20.745 -17.994 -28.453 1.00 70.94 160 PHE A O 1
ATOM 1330 N N . TYR A 1 161 ? 19.384 -18.508 -26.744 1.00 69.06 161 TYR A N 1
ATOM 1331 C CA . TYR A 1 161 ? 19.437 -19.955 -26.966 1.00 69.06 161 TYR A CA 1
ATOM 1332 C C . TYR A 1 161 ? 18.892 -20.354 -28.349 1.00 69.06 161 TYR A C 1
ATOM 1334 O O . TYR A 1 161 ? 19.541 -21.108 -29.075 1.00 69.06 161 TYR A O 1
ATOM 1342 N N . ASN A 1 162 ? 17.759 -19.777 -28.761 1.00 65.56 162 ASN A N 1
ATOM 1343 C CA . ASN A 1 162 ? 17.163 -20.045 -30.075 1.00 65.56 162 ASN A CA 1
ATOM 1344 C C . ASN A 1 162 ? 18.043 -19.566 -31.245 1.00 65.56 162 ASN A C 1
ATOM 1346 O O . ASN A 1 162 ? 18.144 -20.258 -32.257 1.00 65.56 162 ASN A O 1
ATOM 1350 N N . LEU A 1 163 ? 18.729 -18.427 -31.102 1.00 65.50 163 LEU A N 1
ATOM 1351 C CA . LEU A 1 163 ? 19.665 -17.921 -32.116 1.00 65.50 163 LEU A CA 1
ATOM 1352 C C . LEU A 1 163 ? 20.903 -18.817 -32.286 1.00 65.50 163 LEU A C 1
ATOM 1354 O O . LEU A 1 163 ? 21.390 -18.978 -33.403 1.00 65.50 163 LEU A O 1
ATOM 1358 N N . VAL A 1 164 ? 21.412 -19.416 -31.204 1.00 65.81 164 VAL A N 1
ATOM 1359 C CA . VAL A 1 164 ? 22.574 -20.323 -31.259 1.00 65.81 164 VAL A CA 1
ATOM 1360 C C . VAL A 1 164 ? 22.232 -21.647 -31.947 1.00 65.81 164 VAL A C 1
ATOM 1362 O O . VAL A 1 164 ? 23.068 -22.175 -32.677 1.00 65.81 164 VAL A O 1
ATOM 1365 N N . ILE A 1 165 ? 21.017 -22.169 -31.757 1.00 64.38 165 ILE A N 1
ATOM 1366 C CA . ILE A 1 165 ? 20.563 -23.401 -32.421 1.00 64.38 165 ILE A CA 1
ATOM 1367 C C . ILE A 1 165 ? 20.368 -23.175 -33.923 1.00 64.38 165 ILE A C 1
ATOM 1369 O O . ILE A 1 165 ? 20.891 -23.951 -34.717 1.00 64.38 165 ILE A O 1
ATOM 1373 N N . PHE A 1 166 ? 19.708 -22.084 -34.327 1.00 58.50 166 PHE A N 1
ATOM 1374 C CA . PHE A 1 166 ? 19.475 -21.796 -35.749 1.00 58.50 166 PHE A CA 1
ATOM 1375 C C . PHE A 1 166 ? 20.763 -21.564 -36.546 1.00 58.50 166 PHE A C 1
ATOM 1377 O O . PHE A 1 166 ? 20.811 -21.894 -37.723 1.00 58.50 166 PHE A O 1
ATOM 1384 N N . LYS A 1 167 ? 21.827 -21.047 -35.919 1.00 55.72 167 LYS A N 1
ATOM 1385 C CA . LYS A 1 167 ? 23.125 -20.832 -36.583 1.00 55.72 167 LYS A CA 1
ATOM 1386 C C . LYS A 1 167 ? 23.946 -22.116 -36.782 1.00 55.72 167 LYS A C 1
ATOM 1388 O O . LYS A 1 167 ? 25.035 -22.048 -37.346 1.00 55.72 167 LYS A O 1
ATOM 1393 N N . LYS A 1 168 ? 23.477 -23.252 -36.254 1.00 53.38 168 LYS A N 1
ATOM 1394 C CA . LYS A 1 168 ? 24.176 -24.548 -36.253 1.00 53.38 168 LYS A CA 1
ATOM 1395 C C . LYS A 1 168 ? 23.543 -25.588 -37.193 1.00 53.38 168 LYS A C 1
ATOM 1397 O O . LYS A 1 168 ? 24.021 -26.720 -37.217 1.00 53.38 168 LYS A O 1
ATOM 1402 N N . THR A 1 169 ? 22.506 -25.197 -37.932 1.00 48.97 169 THR A N 1
ATOM 1403 C CA . THR A 1 169 ? 21.816 -25.964 -38.989 1.00 48.97 169 THR A CA 1
ATOM 1404 C C . THR A 1 169 ? 22.054 -25.281 -40.320 1.00 48.97 169 THR A C 1
ATOM 1406 O O . THR A 1 169 ? 22.241 -26.010 -41.314 1.00 48.97 169 THR A O 1
#

Sequence (169 aa):
MGESNFTINKMGTILESRAFMPPEDVAAYFKGKIIFLGDFKHDFHETPFGKTAGPLVIYNAYLTLAGRENIVSFFWILLLFIGFWLISWRIFNDINVERGWLVDLFHSKIGQLIINSLDELMLLIILTVISYFIFNIHINILILLVYTKVVEFLWKKTRFYNLVIFKKT

Foldseek 3Di:
DDDDPDDDDDPVVLVVVVVVDDPVVNCVVCPPDDDQDDDQDPQWDQDPVGIGHPSVVVVVVVVCVVVVVVPDDPVLVVLVVVLVVVLLVCLLVVDDDDPPVQCVVDPDPVSNVCVSCVVVLVSLVVSQVCCCVPPVDGDDSVVVSVVSVVSSVVSVVVVVVVVVVVVVD

Secondary structure (DSSP, 8-state):
-PPPS-----HHHHHHHHTTS-HHHHHHHHTT-----S-TTT-EEEETTEEEEHHHHHHHHHHHHHTTTT---HHHHHHHHHHHHHHHHHHHTT-----HHHHTT--SHHHHHHHTTHHHHHHHHHHHHHHHHHH-----HHHHHHHHHHHHHHHHHHHHHHHHHHTT-

Radius of gyration: 27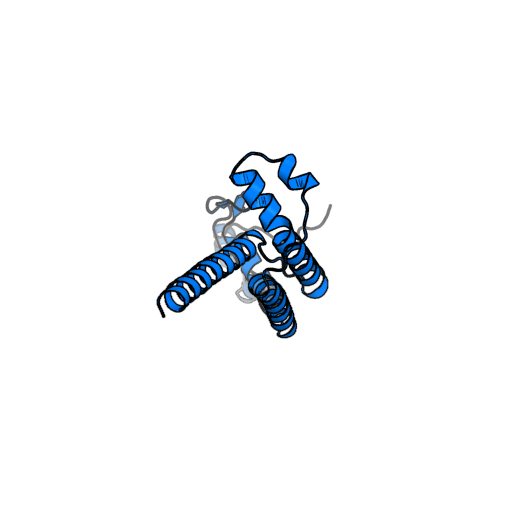.73 Å; chains: 1; bounding box: 55×47×84 Å